Protein AF-A0A8C5WWF1-F1 (afdb_monomer_lite)

Sequence (83 aa):
IVGFQYYNNILSIGSQRRPAGTWEGVIKAIGCYESLILKAEGKVESDFFCQLGHFNLLLEDYPKALSAYQRYYSLQSDYWKGN

Foldseek 3Di:
DVVVVVVVVVVVVVQVPDDPPPLVVLVVLLVVLVVVCVVCVPVDQLVSLQVNLVSCVVVVVNVSSVVSVVVSVVRPPCPPVDD

InterPro domains:
  IPR011990 Tetratricopeptide-like helical domain superfamily [SSF48452] (28-81)

Organism: Laticauda laticaudata (NCBI:txid8630)

Radius of gyration: 16.27 Å; chains: 1; bounding box: 54×28×31 Å

Structure (mmCIF, N/CA/C/O backbone):
data_AF-A0A8C5WWF1-F1
#
_entry.id   AF-A0A8C5WWF1-F1
#
loop_
_atom_site.group_PDB
_atom_site.id
_atom_site.type_symbol
_atom_site.label_atom_id
_atom_site.label_alt_id
_atom_site.label_comp_id
_atom_site.label_asym_id
_atom_site.label_entity_id
_atom_site.label_seq_id
_atom_site.pdbx_PDB_ins_code
_atom_site.Cartn_x
_atom_site.Cartn_y
_atom_site.Cartn_z
_atom_site.occupancy
_atom_site.B_iso_or_equiv
_atom_site.auth_seq_id
_atom_site.auth_comp_id
_atom_site.auth_asym_id
_atom_site.auth_atom_id
_atom_site.pdbx_PDB_model_num
ATOM 1 N N . ILE A 1 1 ? 30.628 -10.848 8.011 1.00 54.31 1 ILE A N 1
ATOM 2 C CA . ILE A 1 1 ? 30.943 -9.756 7.050 1.00 54.31 1 ILE A CA 1
ATOM 3 C C . ILE A 1 1 ? 30.696 -10.183 5.591 1.00 54.31 1 ILE A C 1
ATOM 5 O O . ILE A 1 1 ? 30.150 -9.393 4.839 1.00 54.31 1 ILE A O 1
ATOM 9 N N . VAL A 1 2 ? 30.947 -11.441 5.197 1.00 53.06 2 VAL A N 1
ATOM 10 C CA . VAL A 1 2 ? 30.701 -11.927 3.814 1.00 53.06 2 VAL A CA 1
ATOM 11 C C . VAL A 1 2 ? 29.207 -12.031 3.435 1.00 53.06 2 VAL A C 1
ATOM 13 O O . VAL A 1 2 ? 28.825 -11.639 2.337 1.00 53.06 2 VAL A O 1
ATOM 16 N N . GLY A 1 3 ? 28.335 -12.477 4.351 1.00 47.31 3 GLY A N 1
ATOM 17 C CA . GLY A 1 3 ? 26.894 -12.630 4.074 1.00 47.31 3 GLY A CA 1
ATOM 18 C C . GLY A 1 3 ? 26.136 -11.316 3.837 1.00 47.31 3 GLY A C 1
ATOM 19 O O . GLY A 1 3 ? 25.213 -11.280 3.032 1.00 47.31 3 GLY A O 1
ATOM 20 N N . PHE A 1 4 ? 26.564 -10.218 4.470 1.00 51.44 4 PHE A N 1
ATOM 21 C CA . PHE A 1 4 ? 25.942 -8.898 4.301 1.00 51.44 4 PHE A CA 1
ATOM 22 C C . PHE A 1 4 ? 26.286 -8.291 2.933 1.00 51.44 4 PHE A C 1
ATOM 24 O O . PHE A 1 4 ? 25.420 -7.752 2.251 1.00 51.44 4 PHE A O 1
ATOM 31 N N . GLN A 1 5 ? 27.535 -8.462 2.482 1.00 56.09 5 GLN A N 1
ATOM 32 C CA . GLN A 1 5 ? 27.970 -8.045 1.148 1.00 56.09 5 GLN A CA 1
ATOM 33 C C . GLN A 1 5 ? 27.233 -8.826 0.051 1.00 56.09 5 GLN A C 1
ATOM 35 O O . GLN A 1 5 ? 26.797 -8.230 -0.926 1.00 56.09 5 GLN A O 1
ATOM 40 N N . TYR A 1 6 ? 27.067 -10.144 0.221 1.00 51.47 6 TYR A N 1
ATOM 41 C CA . TYR A 1 6 ? 26.346 -11.002 -0.726 1.00 51.47 6 TYR A CA 1
ATOM 42 C C . TYR A 1 6 ? 24.860 -10.630 -0.824 1.00 51.47 6 TYR A C 1
ATOM 44 O O . TYR A 1 6 ? 24.340 -10.479 -1.926 1.00 51.47 6 TYR A O 1
ATOM 52 N N . TYR A 1 7 ? 24.207 -10.386 0.316 1.00 47.78 7 TYR A N 1
ATOM 53 C CA . TYR A 1 7 ? 22.820 -9.920 0.373 1.00 47.78 7 TYR A CA 1
ATOM 54 C C . TYR A 1 7 ? 22.634 -8.563 -0.325 1.00 47.78 7 TYR A C 1
ATOM 56 O O . TYR A 1 7 ? 21.753 -8.413 -1.170 1.00 47.78 7 TYR A O 1
ATOM 64 N N . ASN A 1 8 ? 23.528 -7.604 -0.064 1.00 55.22 8 ASN A N 1
ATOM 65 C CA . ASN A 1 8 ? 23.513 -6.305 -0.742 1.00 55.22 8 ASN A CA 1
ATOM 66 C C . ASN A 1 8 ? 23.787 -6.427 -2.250 1.00 55.22 8 ASN A C 1
ATOM 68 O O . ASN A 1 8 ? 23.211 -5.683 -3.041 1.00 55.22 8 ASN A O 1
ATOM 72 N N . ASN A 1 9 ? 24.623 -7.384 -2.666 1.00 55.03 9 ASN A N 1
ATOM 73 C CA . ASN A 1 9 ? 24.883 -7.650 -4.081 1.00 55.03 9 ASN A CA 1
ATOM 74 C C . ASN A 1 9 ? 23.650 -8.230 -4.787 1.00 55.03 9 ASN A C 1
ATOM 76 O O . ASN A 1 9 ? 23.370 -7.8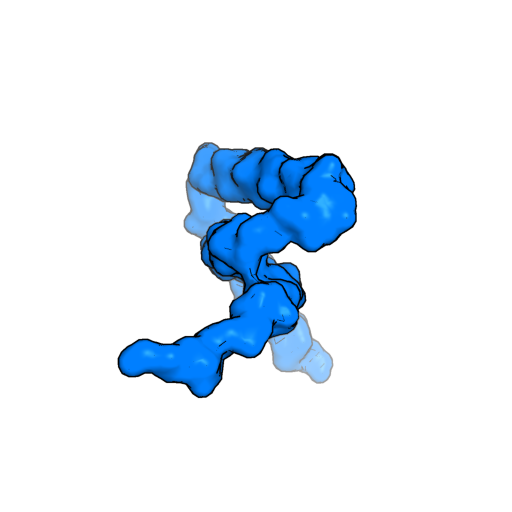35 -5.912 1.00 55.03 9 ASN A O 1
ATOM 80 N N . ILE A 1 10 ? 22.892 -9.112 -4.120 1.00 59.78 10 ILE A N 1
ATOM 81 C CA . ILE A 1 10 ? 21.638 -9.677 -4.644 1.00 59.78 10 ILE A CA 1
ATOM 82 C C . ILE A 1 10 ? 20.540 -8.609 -4.773 1.00 59.78 10 ILE A C 1
ATOM 84 O O . ILE A 1 10 ? 19.837 -8.567 -5.782 1.00 59.78 10 ILE A O 1
ATOM 88 N N . LEU A 1 11 ? 20.414 -7.710 -3.795 1.00 55.22 11 LEU A N 1
ATOM 89 C CA . LEU A 1 11 ? 19.467 -6.592 -3.877 1.00 55.22 11 LEU A CA 1
ATOM 90 C C . LEU A 1 11 ? 19.841 -5.595 -4.989 1.00 55.22 11 LEU A C 1
ATOM 92 O O . LEU A 1 11 ? 18.973 -5.119 -5.720 1.00 55.22 11 LEU A O 1
ATOM 96 N N . SER A 1 12 ? 21.138 -5.332 -5.170 1.00 55.88 12 SER A N 1
ATOM 97 C CA . SER A 1 12 ? 21.670 -4.485 -6.247 1.00 55.88 12 SER A CA 1
ATOM 98 C C . SER A 1 12 ? 21.330 -5.029 -7.643 1.00 55.88 12 SER A C 1
ATOM 100 O O . SER A 1 12 ? 20.802 -4.307 -8.489 1.00 55.88 12 SER A O 1
ATOM 102 N N . ILE A 1 13 ? 21.537 -6.329 -7.881 1.00 56.97 13 ILE A N 1
ATOM 103 C CA . ILE A 1 13 ? 21.220 -6.962 -9.174 1.00 56.97 13 ILE A CA 1
ATOM 104 C C . ILE A 1 13 ? 19.711 -7.106 -9.438 1.00 56.97 13 ILE A C 1
ATOM 106 O O . ILE A 1 13 ? 19.315 -7.116 -10.606 1.00 56.97 13 ILE A O 1
ATOM 110 N N . GLY A 1 14 ? 18.869 -7.197 -8.399 1.00 54.12 14 GLY A N 1
ATOM 111 C CA . GLY A 1 14 ? 17.402 -7.208 -8.523 1.00 54.12 14 GLY A CA 1
ATOM 112 C C . GLY A 1 14 ? 16.834 -5.856 -8.968 1.00 54.12 14 GLY A C 1
ATOM 113 O O . GLY A 1 14 ? 16.007 -5.795 -9.880 1.00 54.12 14 GLY A O 1
ATOM 114 N N . SER A 1 15 ? 17.381 -4.765 -8.422 1.00 54.25 15 SER A N 1
ATOM 115 C CA . SER A 1 15 ? 17.030 -3.385 -8.789 1.00 54.25 15 SER A CA 1
ATOM 116 C C . SER A 1 15 ? 17.317 -3.062 -10.268 1.00 54.25 15 SER A C 1
ATOM 118 O O . SER A 1 15 ? 16.597 -2.300 -10.910 1.00 54.25 15 SER A O 1
ATOM 120 N N . GLN A 1 16 ? 18.333 -3.702 -10.857 1.00 52.91 16 GLN A N 1
ATOM 121 C CA . GLN A 1 16 ? 18.854 -3.362 -12.186 1.00 52.91 16 GLN A CA 1
ATOM 122 C C . GLN A 1 16 ? 18.153 -4.067 -13.368 1.00 52.91 16 GLN A C 1
ATOM 124 O O . GLN A 1 16 ? 18.403 -3.727 -14.523 1.00 52.91 16 GLN A O 1
ATOM 129 N N . ARG A 1 17 ? 17.287 -5.064 -13.120 1.00 53.62 17 ARG A N 1
ATOM 130 C CA . ARG A 1 17 ? 16.717 -5.960 -14.160 1.00 53.62 17 ARG A CA 1
ATOM 131 C C . ARG A 1 17 ? 15.328 -5.593 -14.656 1.00 53.62 17 ARG A C 1
ATOM 133 O O . ARG A 1 17 ? 14.594 -6.422 -15.195 1.00 53.62 17 ARG A O 1
ATOM 140 N N . ARG A 1 18 ? 14.944 -4.352 -14.452 1.00 56.84 18 ARG A N 1
ATOM 141 C CA . ARG A 1 18 ? 13.569 -3.933 -14.593 1.00 56.84 18 ARG A CA 1
ATOM 142 C C . ARG A 1 18 ? 13.564 -2.812 -15.681 1.00 56.84 18 ARG A C 1
ATOM 144 O O . ARG A 1 18 ? 14.258 -1.814 -15.516 1.00 56.84 18 ARG A O 1
ATOM 151 N N . PRO A 1 19 ? 12.880 -2.988 -16.852 1.00 57.25 19 PRO A N 1
ATOM 152 C CA . PRO A 1 19 ? 12.769 -2.004 -17.982 1.00 57.25 19 PRO A CA 1
ATOM 153 C C . PRO A 1 19 ? 12.098 -0.607 -17.730 1.00 57.25 19 PRO A C 1
ATOM 155 O O . PRO A 1 19 ? 10.870 -0.506 -17.713 1.00 57.25 19 PRO A O 1
ATOM 158 N N . ALA A 1 20 ? 12.881 0.475 -17.569 1.00 55.72 20 ALA A N 1
ATOM 159 C CA . ALA A 1 20 ? 12.539 1.800 -16.967 1.00 55.72 20 ALA A CA 1
ATOM 160 C C . ALA A 1 20 ? 11.050 2.241 -16.844 1.00 55.72 20 ALA A C 1
ATOM 162 O O . ALA A 1 20 ? 10.628 2.696 -15.784 1.00 55.72 20 ALA A O 1
ATOM 163 N N . GLY A 1 21 ? 10.226 2.084 -17.884 1.00 60.47 21 GLY A N 1
ATOM 164 C CA . GLY A 1 21 ? 8.843 2.573 -17.926 1.00 60.47 21 GLY A CA 1
ATOM 165 C C . GLY A 1 21 ? 7.821 1.873 -17.016 1.00 60.47 21 GLY A C 1
ATOM 166 O O . GLY A 1 21 ? 6.742 2.424 -16.810 1.00 60.47 21 GLY A O 1
ATOM 167 N N . THR A 1 22 ? 8.110 0.693 -16.449 1.00 65.19 22 THR A N 1
ATOM 168 C CA . THR A 1 22 ? 7.090 -0.049 -15.667 1.00 65.19 22 THR A CA 1
ATOM 169 C C . THR A 1 22 ? 7.020 0.395 -14.198 1.00 65.19 22 THR A C 1
ATOM 171 O O . THR A 1 22 ? 5.924 0.496 -13.652 1.00 65.19 22 THR A O 1
ATOM 174 N N . TRP A 1 23 ? 8.146 0.729 -13.546 1.00 70.94 23 TRP A N 1
ATOM 175 C CA . TRP A 1 23 ? 8.130 1.203 -12.141 1.00 70.94 23 TRP A CA 1
ATOM 176 C C . TRP A 1 23 ? 7.822 2.677 -12.015 1.00 70.94 23 TRP A C 1
ATOM 178 O O . TRP A 1 23 ? 7.314 3.075 -10.976 1.00 70.94 23 TRP A O 1
ATOM 188 N N . GLU A 1 24 ? 8.058 3.488 -13.048 1.00 79.25 24 GLU A N 1
ATOM 189 C CA . GLU A 1 24 ? 7.680 4.905 -13.010 1.00 79.25 24 GLU A CA 1
ATOM 190 C C . GLU A 1 24 ? 6.179 5.086 -12.761 1.00 79.25 24 GLU A C 1
ATOM 192 O O . GLU A 1 24 ? 5.779 5.935 -11.963 1.00 79.25 24 GLU A O 1
ATOM 197 N N . GLY A 1 25 ? 5.346 4.258 -13.399 1.00 81.12 25 GLY A N 1
ATOM 198 C CA . GLY A 1 25 ? 3.905 4.239 -13.154 1.00 81.12 25 GLY A CA 1
ATOM 199 C C . GLY A 1 25 ? 3.563 3.818 -11.724 1.00 81.12 25 GLY A C 1
ATOM 200 O O . GLY A 1 25 ? 2.727 4.451 -11.084 1.00 81.12 25 GLY A O 1
ATOM 201 N N . VAL A 1 26 ? 4.253 2.803 -11.197 1.00 82.00 26 VAL A N 1
ATOM 202 C CA . VAL A 1 26 ? 4.037 2.291 -9.833 1.00 82.00 26 VAL A CA 1
ATOM 203 C C . VAL A 1 26 ? 4.464 3.313 -8.775 1.00 82.00 26 VAL A C 1
ATOM 205 O O . VAL A 1 26 ? 3.726 3.551 -7.826 1.00 82.00 26 VAL A O 1
ATOM 208 N N . ILE A 1 27 ? 5.601 3.985 -8.959 1.00 83.06 27 ILE A N 1
ATOM 209 C CA . ILE A 1 27 ? 6.093 5.037 -8.059 1.00 83.06 27 ILE A CA 1
ATOM 210 C C . ILE A 1 27 ? 5.137 6.235 -8.060 1.00 83.06 27 ILE A C 1
ATOM 212 O O . ILE A 1 27 ? 4.789 6.748 -6.995 1.00 83.06 27 ILE A O 1
ATOM 216 N N . LYS A 1 28 ? 4.661 6.663 -9.239 1.00 83.75 28 LYS A N 1
ATOM 217 C CA . LYS A 1 28 ? 3.653 7.731 -9.347 1.00 83.75 28 LYS A CA 1
ATOM 218 C C . LYS A 1 28 ? 2.345 7.339 -8.667 1.00 83.75 28 LYS A C 1
ATOM 220 O O . LYS A 1 28 ? 1.787 8.153 -7.936 1.00 83.75 28 LYS A O 1
ATOM 225 N N . ALA A 1 29 ? 1.884 6.104 -8.869 1.00 85.00 29 ALA A N 1
ATOM 226 C CA . ALA A 1 29 ? 0.700 5.589 -8.195 1.00 85.00 29 ALA A CA 1
ATOM 227 C C . ALA A 1 29 ? 0.880 5.648 -6.672 1.00 85.00 29 ALA A C 1
ATOM 229 O O . ALA A 1 29 ? 0.074 6.288 -6.006 1.00 85.00 29 ALA A O 1
ATOM 230 N N . ILE A 1 30 ? 1.971 5.100 -6.126 1.00 85.38 30 ILE A N 1
ATOM 231 C CA . ILE A 1 30 ? 2.272 5.154 -4.684 1.00 85.38 30 ILE A CA 1
ATOM 232 C C . ILE A 1 30 ? 2.202 6.590 -4.153 1.00 85.38 30 ILE A C 1
ATOM 234 O O . ILE A 1 30 ? 1.482 6.837 -3.189 1.00 85.38 30 ILE A O 1
ATOM 238 N N . GLY A 1 31 ? 2.849 7.550 -4.821 1.00 84.88 31 GLY A N 1
ATOM 239 C CA . GLY A 1 31 ? 2.816 8.957 -4.404 1.00 84.88 31 GLY A CA 1
ATOM 240 C C . GLY A 1 31 ? 1.412 9.581 -4.430 1.00 84.88 31 GLY A C 1
ATOM 241 O O . GLY A 1 31 ? 1.053 10.357 -3.538 1.00 84.88 31 GLY A O 1
ATOM 242 N N . CYS A 1 32 ? 0.580 9.223 -5.415 1.00 85.50 32 CYS A N 1
ATOM 243 C CA . CYS A 1 32 ? -0.825 9.635 -5.456 1.00 85.50 32 CYS A CA 1
ATOM 244 C C . CYS A 1 32 ? -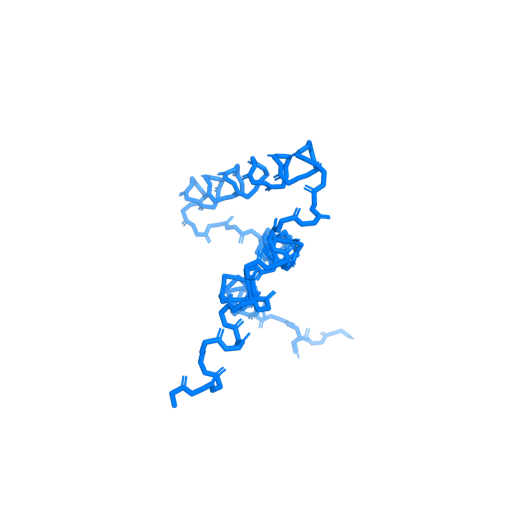1.622 9.041 -4.288 1.00 85.50 32 CYS A C 1
ATOM 246 O O . CYS A 1 32 ? -2.363 9.774 -3.634 1.00 85.50 32 CYS A O 1
ATOM 248 N N . TYR A 1 33 ? -1.448 7.750 -3.994 1.00 82.69 33 TYR A N 1
ATOM 249 C CA . TYR A 1 33 ? -2.123 7.079 -2.879 1.00 82.69 33 TYR A CA 1
ATOM 250 C C . TYR A 1 33 ? -1.699 7.657 -1.525 1.00 82.69 33 TYR A C 1
ATOM 252 O O . TYR A 1 33 ? -2.562 7.970 -0.709 1.00 82.69 33 TYR A O 1
ATOM 260 N N . GLU A 1 34 ? -0.404 7.885 -1.298 1.00 84.62 34 GLU A N 1
ATOM 261 C CA . GLU A 1 34 ? 0.100 8.525 -0.074 1.00 84.62 34 GLU A CA 1
ATOM 262 C C . GLU A 1 34 ? -0.502 9.926 0.114 1.00 84.62 34 GLU A C 1
ATOM 264 O O . GLU A 1 34 ? -0.980 10.265 1.198 1.00 84.62 34 GLU A O 1
ATOM 269 N N . SER A 1 35 ? -0.568 10.719 -0.961 1.00 85.75 35 SER A N 1
ATOM 270 C CA . SER A 1 35 ? -1.176 12.055 -0.936 1.00 85.75 35 SER A CA 1
ATOM 271 C C . SER A 1 35 ? -2.680 12.014 -0.653 1.00 85.75 35 SER A C 1
ATOM 273 O O . SER A 1 35 ? -3.197 12.878 0.056 1.00 85.75 35 SER A O 1
ATOM 275 N N . LEU A 1 36 ? -3.397 11.029 -1.204 1.00 83.25 36 LEU A N 1
ATOM 276 C CA . LEU A 1 36 ? -4.820 10.817 -0.931 1.00 83.25 36 LEU A CA 1
ATOM 277 C C . LEU A 1 36 ? -5.054 10.423 0.528 1.00 83.25 36 LEU A C 1
ATOM 279 O O . LEU A 1 36 ? -5.942 10.980 1.168 1.00 83.25 36 LEU A O 1
ATOM 283 N N . ILE A 1 37 ? -4.224 9.529 1.070 1.00 82.12 37 ILE A N 1
ATOM 284 C CA . ILE A 1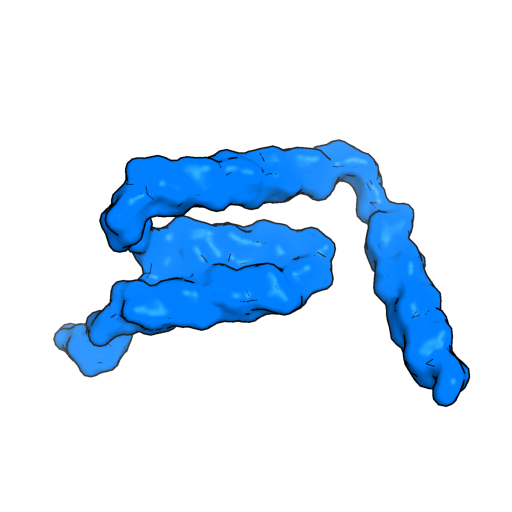 37 ? -4.290 9.101 2.471 1.00 82.12 37 ILE A CA 1
ATOM 285 C C . ILE A 1 37 ? -4.066 10.284 3.417 1.00 82.12 37 ILE A C 1
ATOM 287 O O . ILE A 1 37 ? -4.813 10.454 4.380 1.00 82.12 37 ILE A O 1
ATOM 291 N N . LEU A 1 38 ? -3.071 11.124 3.116 1.00 82.94 38 LEU A N 1
ATOM 292 C CA . LEU A 1 38 ? -2.788 12.355 3.856 1.00 82.94 38 LEU A CA 1
ATOM 293 C C . LEU A 1 38 ? -3.971 13.332 3.819 1.00 82.94 38 LEU A C 1
ATOM 295 O O . LEU A 1 38 ? -4.350 13.869 4.855 1.00 82.94 38 LEU A O 1
ATOM 299 N N . LYS A 1 39 ? -4.583 13.534 2.645 1.00 82.38 39 LYS A N 1
ATOM 300 C CA . LYS A 1 39 ? -5.735 14.438 2.469 1.00 82.38 39 LYS A CA 1
ATOM 301 C C . LYS A 1 39 ? -7.021 13.939 3.120 1.00 82.38 39 LYS A C 1
ATOM 303 O O . LYS A 1 39 ? -7.891 14.743 3.429 1.00 82.38 39 LYS A O 1
ATOM 308 N N . ALA A 1 40 ? -7.167 12.633 3.287 1.00 79.50 40 ALA A N 1
ATOM 309 C CA . ALA A 1 40 ? -8.375 12.029 3.833 1.00 79.50 40 ALA A CA 1
ATOM 310 C C . ALA A 1 40 ? -8.440 12.055 5.373 1.00 79.50 40 ALA A C 1
ATOM 312 O O . ALA A 1 40 ? -9.434 11.596 5.931 1.00 79.50 40 ALA A O 1
ATOM 313 N N . GLU A 1 41 ? -7.411 12.569 6.067 1.00 77.00 41 GLU A N 1
ATOM 314 C CA . GLU A 1 41 ? -7.401 12.806 7.526 1.00 77.00 41 GLU A CA 1
ATOM 315 C C . GLU A 1 41 ? -7.873 11.599 8.369 1.00 77.00 41 GLU A C 1
ATOM 317 O O . GLU A 1 41 ? -8.533 11.740 9.396 1.00 77.00 41 GLU A O 1
ATOM 322 N N . GLY A 1 42 ? -7.552 10.377 7.931 1.00 70.50 42 GLY A N 1
ATOM 323 C CA . GLY A 1 42 ? -7.930 9.145 8.632 1.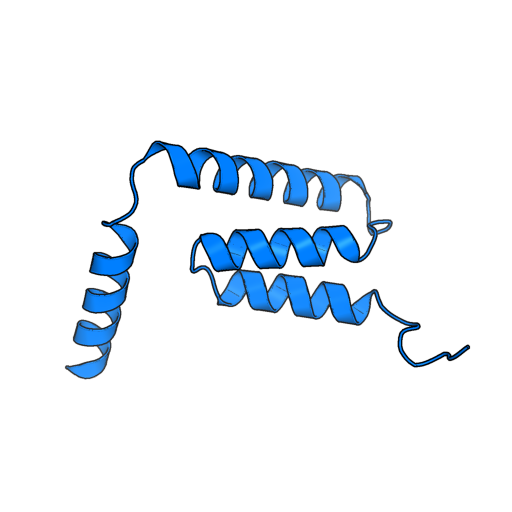00 70.50 42 GLY A CA 1
ATOM 324 C C . GLY A 1 42 ? -9.299 8.558 8.265 1.00 70.50 42 GLY A C 1
ATOM 325 O O . GLY A 1 42 ? -9.630 7.492 8.771 1.00 70.50 42 GLY A O 1
ATOM 326 N N . LYS A 1 43 ? -10.055 9.166 7.342 1.00 74.62 43 LYS A N 1
ATOM 327 C CA . LYS A 1 43 ? -11.281 8.599 6.738 1.00 74.62 43 LYS A CA 1
ATOM 328 C C . LYS A 1 43 ? -10.983 7.793 5.466 1.00 74.62 43 LYS A C 1
ATOM 330 O O . LYS A 1 43 ? -11.669 7.926 4.457 1.00 74.62 43 LYS A O 1
ATOM 335 N N . VAL A 1 44 ? -9.894 7.032 5.479 1.00 78.44 44 VAL A N 1
ATOM 336 C CA . VAL A 1 44 ? -9.448 6.247 4.323 1.00 78.44 44 VAL A CA 1
ATOM 337 C C . VAL A 1 44 ? -9.975 4.826 4.445 1.00 78.44 44 VAL A C 1
ATOM 339 O O . VAL A 1 44 ? -9.735 4.176 5.461 1.00 78.44 44 VAL A O 1
ATOM 342 N N . GLU A 1 45 ? -10.612 4.333 3.385 1.00 80.44 45 GLU A N 1
ATOM 343 C CA . GLU A 1 45 ? -11.033 2.934 3.287 1.00 80.44 45 GLU A CA 1
ATOM 344 C C . GLU A 1 45 ? -9.833 1.982 3.341 1.00 80.44 45 GLU A C 1
ATOM 346 O O . GLU A 1 45 ? -8.780 2.236 2.748 1.00 80.44 45 GLU A O 1
ATOM 351 N N . SER A 1 46 ? -10.001 0.851 4.027 1.00 77.62 46 SER A N 1
ATOM 352 C CA . SER A 1 46 ? -8.925 -0.133 4.206 1.00 77.62 46 SER A CA 1
ATOM 353 C C . SER A 1 46 ? -8.303 -0.573 2.867 1.00 77.62 46 SER A C 1
ATOM 355 O O . SER A 1 46 ? -7.078 -0.671 2.763 1.00 77.62 46 SER A O 1
ATOM 357 N N . ASP A 1 47 ? -9.105 -0.699 1.808 1.00 82.62 47 ASP A N 1
ATOM 358 C CA . ASP A 1 47 ? -8.679 -1.095 0.459 1.00 82.62 47 ASP A CA 1
ATOM 359 C C . ASP A 1 47 ? -7.542 -0.242 -0.125 1.00 82.62 47 ASP A C 1
ATOM 361 O O . ASP A 1 47 ? -6.689 -0.765 -0.849 1.00 82.62 47 ASP A O 1
ATOM 365 N N . PHE A 1 48 ? -7.452 1.045 0.232 1.00 84.00 48 PHE A N 1
ATOM 366 C CA . PHE A 1 48 ? -6.350 1.906 -0.212 1.00 84.00 48 PHE A CA 1
ATOM 367 C C . PHE A 1 48 ? -5.003 1.438 0.346 1.00 84.00 48 PHE A C 1
ATOM 369 O O . PHE A 1 48 ? -3.994 1.468 -0.360 1.00 84.00 48 PHE A O 1
ATOM 376 N N . PHE A 1 49 ? -4.977 0.960 1.592 1.00 83.75 49 PHE A N 1
ATOM 377 C CA . PHE A 1 49 ? -3.770 0.409 2.207 1.00 83.75 49 PHE A CA 1
ATOM 378 C C . PHE A 1 49 ? -3.408 -0.963 1.623 1.00 83.75 49 PHE A C 1
ATOM 380 O O . PHE A 1 49 ? -2.225 -1.260 1.464 1.00 83.75 49 PHE A O 1
ATOM 387 N N . CYS A 1 50 ? -4.401 -1.768 1.230 1.00 86.25 50 CYS A N 1
ATOM 388 C CA . CYS A 1 50 ? -4.173 -3.037 0.532 1.00 86.25 50 CYS A CA 1
ATOM 389 C C . CYS A 1 50 ? -3.507 -2.816 -0.838 1.00 86.25 50 CYS A C 1
ATOM 391 O O . CYS A 1 50 ? -2.484 -3.430 -1.153 1.00 86.25 50 CYS A O 1
ATOM 393 N N . GLN A 1 51 ? -4.032 -1.876 -1.629 1.00 87.31 51 GLN A N 1
ATOM 394 C CA . GLN A 1 51 ? -3.469 -1.514 -2.934 1.00 87.31 51 GLN A CA 1
ATOM 395 C C . GLN A 1 51 ? -2.059 -0.921 -2.804 1.00 87.31 51 GLN A C 1
ATOM 397 O O . GLN A 1 51 ? -1.154 -1.312 -3.543 1.00 87.31 51 GLN A O 1
ATOM 402 N N . LEU A 1 52 ? -1.839 -0.052 -1.812 1.00 87.62 52 LEU A N 1
ATOM 403 C CA . LEU A 1 52 ? -0.516 0.485 -1.492 1.00 87.62 52 LEU A CA 1
ATOM 404 C C . LEU A 1 52 ? 0.484 -0.628 -1.128 1.00 87.62 52 LEU A C 1
ATOM 406 O O . LEU A 1 52 ? 1.637 -0.586 -1.559 1.00 87.62 52 LEU A O 1
ATOM 410 N N . GLY A 1 53 ? 0.050 -1.644 -0.378 1.00 87.62 53 GLY A N 1
ATOM 411 C CA . GLY A 1 53 ? 0.849 -2.833 -0.072 1.00 87.62 53 GLY A CA 1
ATOM 412 C C . GLY A 1 53 ? 1.283 -3.590 -1.330 1.00 87.62 53 GLY A C 1
ATOM 413 O O . GLY A 1 53 ? 2.474 -3.854 -1.501 1.00 87.62 53 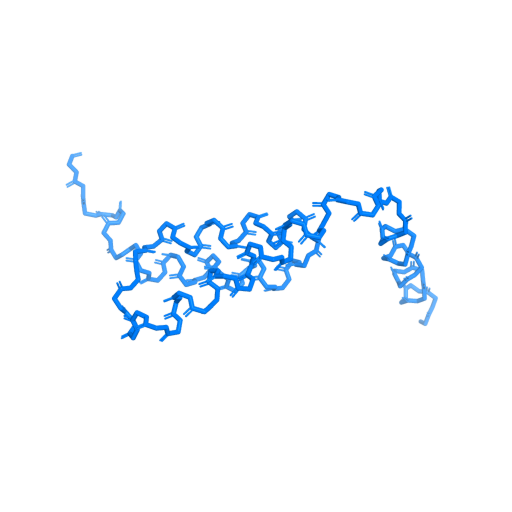GLY A O 1
ATOM 414 N N . HIS A 1 54 ? 0.355 -3.851 -2.258 1.00 88.62 54 HIS A N 1
ATOM 415 C CA . HIS A 1 54 ? 0.664 -4.510 -3.534 1.00 88.62 54 HIS A CA 1
ATOM 416 C C . HIS A 1 54 ? 1.658 -3.718 -4.389 1.00 88.62 54 HIS A C 1
ATOM 418 O O . HIS A 1 54 ? 2.573 -4.307 -4.963 1.00 88.62 54 HIS A O 1
ATOM 424 N N . PHE A 1 55 ? 1.530 -2.390 -4.455 1.00 86.00 55 PHE A N 1
ATOM 425 C CA . PHE A 1 55 ? 2.484 -1.565 -5.198 1.00 86.00 55 PHE A CA 1
ATOM 426 C C . PHE A 1 55 ? 3.886 -1.596 -4.581 1.00 86.00 55 PH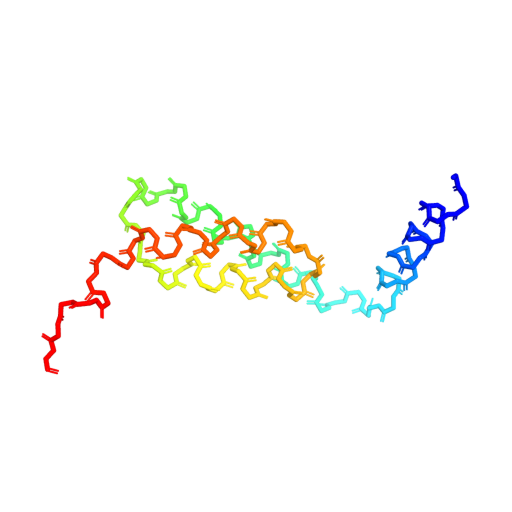E A C 1
ATOM 428 O O . PHE A 1 55 ? 4.868 -1.713 -5.312 1.00 86.00 55 PHE A O 1
ATOM 435 N N . ASN A 1 56 ? 3.996 -1.569 -3.250 1.00 84.25 56 ASN A N 1
ATOM 436 C CA . ASN A 1 56 ? 5.287 -1.695 -2.572 1.00 84.25 56 ASN A CA 1
ATOM 437 C C . ASN A 1 56 ? 5.908 -3.092 -2.755 1.00 84.25 56 ASN A C 1
ATOM 439 O O . ASN A 1 56 ? 7.113 -3.189 -2.968 1.00 84.25 56 ASN A O 1
ATOM 443 N N . LEU A 1 57 ? 5.103 -4.165 -2.780 1.00 85.00 57 LEU A N 1
ATOM 444 C CA . LEU A 1 57 ? 5.578 -5.509 -3.143 1.00 85.00 57 LEU A CA 1
ATOM 445 C C . LEU A 1 57 ? 6.098 -5.560 -4.580 1.00 85.00 57 LEU A C 1
ATOM 447 O O . LEU A 1 57 ? 7.156 -6.133 -4.833 1.00 85.00 57 LEU A O 1
ATOM 451 N N . LEU A 1 58 ? 5.387 -4.928 -5.519 1.00 84.56 58 LEU A N 1
ATOM 452 C CA . LEU A 1 58 ? 5.844 -4.815 -6.902 1.00 84.56 58 LEU A CA 1
ATOM 453 C C . LEU A 1 58 ? 7.168 -4.058 -6.995 1.00 84.56 58 LEU A C 1
ATOM 455 O O . LEU A 1 58 ? 7.961 -4.391 -7.866 1.00 84.56 58 LEU A O 1
ATOM 459 N N . LEU A 1 59 ? 7.447 -3.103 -6.106 1.00 80.94 59 LEU A N 1
ATOM 460 C CA . LEU A 1 59 ? 8.743 -2.422 -6.009 1.00 80.94 59 LEU A CA 1
ATOM 461 C C . LEU A 1 59 ? 9.803 -3.180 -5.195 1.00 80.94 59 LEU A C 1
ATOM 463 O O . LEU A 1 59 ? 10.921 -2.689 -5.087 1.00 80.94 59 LEU A O 1
ATOM 467 N N . GLU A 1 60 ? 9.488 -4.365 -4.663 1.00 84.44 60 GLU A N 1
ATOM 468 C CA . GLU A 1 60 ? 10.341 -5.111 -3.719 1.00 84.44 60 GLU A CA 1
ATOM 469 C C . GLU A 1 60 ? 10.668 -4.323 -2.426 1.00 84.44 60 GLU A C 1
ATOM 471 O O . GLU A 1 60 ? 11.595 -4.665 -1.691 1.00 84.44 60 GLU A O 1
ATOM 476 N N . ASP A 1 61 ? 9.874 -3.296 -2.091 1.00 82.50 61 ASP A N 1
ATOM 477 C CA . ASP A 1 61 ? 9.951 -2.557 -0.824 1.00 82.50 61 ASP A CA 1
ATOM 478 C C . ASP A 1 61 ? 9.109 -3.273 0.244 1.00 82.50 61 ASP A C 1
ATOM 480 O O . ASP A 1 61 ? 8.004 -2.869 0.628 1.00 82.50 61 ASP A O 1
ATOM 484 N N . TYR A 1 62 ? 9.630 -4.413 0.697 1.00 81.56 62 TYR A N 1
ATOM 485 C CA . TYR A 1 62 ? 8.963 -5.270 1.677 1.00 81.56 62 TYR A CA 1
ATOM 486 C C . TYR A 1 62 ? 8.650 -4.570 3.018 1.00 81.56 62 TYR A C 1
ATOM 488 O O . TYR A 1 62 ? 7.553 -4.787 3.541 1.00 81.56 62 TYR A O 1
ATOM 496 N N . PRO A 1 63 ? 9.529 -3.714 3.588 1.00 84.50 63 PRO A N 1
ATOM 497 C CA . PRO A 1 63 ? 9.220 -2.981 4.819 1.00 84.50 63 PRO A CA 1
ATOM 498 C C . PRO A 1 63 ? 8.014 -2.041 4.687 1.00 84.50 63 PRO A C 1
ATOM 500 O O . PRO A 1 63 ? 7.164 -1.998 5.586 1.00 84.50 63 PRO A O 1
ATOM 503 N N . LYS A 1 64 ? 7.890 -1.314 3.567 1.00 81.56 64 LYS A N 1
ATOM 504 C CA . LYS A 1 64 ? 6.716 -0.462 3.332 1.00 81.56 64 LYS A CA 1
ATOM 505 C C . LYS A 1 64 ? 5.461 -1.270 3.052 1.00 81.56 64 LYS A C 1
ATOM 507 O O . LYS A 1 64 ? 4.401 -0.925 3.573 1.00 81.56 64 LYS A O 1
ATOM 512 N N . ALA A 1 65 ? 5.574 -2.358 2.289 1.00 87.06 65 ALA A N 1
ATOM 513 C CA . ALA A 1 65 ? 4.448 -3.250 2.039 1.00 87.06 65 ALA A CA 1
ATOM 514 C C . ALA A 1 65 ? 3.860 -3.790 3.351 1.00 87.06 65 ALA A C 1
ATOM 516 O O . ALA A 1 65 ? 2.652 -3.705 3.572 1.00 87.06 65 ALA A O 1
ATOM 517 N N . LEU A 1 66 ? 4.717 -4.268 4.260 1.00 86.44 66 LEU A N 1
ATOM 518 C CA . LEU A 1 66 ? 4.298 -4.757 5.573 1.00 86.44 66 LEU A CA 1
ATOM 519 C C . LEU A 1 66 ? 3.601 -3.665 6.395 1.00 86.44 66 LEU A C 1
ATOM 521 O O . LEU A 1 66 ? 2.550 -3.916 6.982 1.00 86.44 66 LEU A O 1
ATOM 525 N N . SER A 1 67 ? 4.151 -2.450 6.393 1.00 87.25 67 SER A N 1
ATOM 526 C CA . SER A 1 67 ? 3.578 -1.307 7.117 1.00 87.25 67 SER A CA 1
ATOM 527 C C . SER A 1 67 ? 2.185 -0.929 6.592 1.00 87.25 67 SER A C 1
ATOM 529 O O . SER A 1 67 ? 1.280 -0.628 7.373 1.00 87.25 67 SER A O 1
ATOM 531 N N . ALA A 1 68 ? 1.980 -0.992 5.272 1.00 84.94 68 ALA A N 1
ATOM 532 C CA . ALA A 1 68 ? 0.676 -0.763 4.657 1.00 84.94 68 ALA A CA 1
ATOM 533 C C . ALA A 1 68 ? -0.339 -1.843 5.073 1.00 84.94 68 ALA A C 1
ATOM 535 O O . ALA A 1 68 ? -1.450 -1.515 5.492 1.00 84.94 68 ALA A O 1
ATOM 536 N N . TYR A 1 69 ? 0.056 -3.121 5.064 1.00 84.06 69 TYR A N 1
ATOM 537 C CA . TYR A 1 69 ? -0.824 -4.211 5.495 1.00 84.06 69 TYR A CA 1
ATOM 538 C C . TYR A 1 69 ? -1.170 -4.166 6.984 1.00 84.06 69 TYR A C 1
ATOM 540 O O . TYR A 1 69 ? -2.314 -4.425 7.350 1.00 84.06 69 TYR A O 1
ATOM 548 N N . GLN A 1 70 ? -0.230 -3.792 7.853 1.00 84.56 70 GLN A N 1
ATOM 549 C CA . GLN A 1 70 ? -0.523 -3.589 9.276 1.00 84.56 70 GLN A CA 1
ATOM 550 C C . GLN A 1 70 ? -1.651 -2.568 9.470 1.00 84.56 70 GLN A C 1
ATOM 552 O O . GLN A 1 70 ? -2.550 -2.770 10.291 1.00 84.56 70 GLN A O 1
ATOM 557 N N . ARG A 1 71 ? -1.641 -1.492 8.676 1.00 82.00 71 ARG A N 1
ATOM 558 C CA . ARG A 1 71 ? -2.678 -0.461 8.721 1.00 82.00 71 ARG A CA 1
ATOM 559 C C . ARG A 1 71 ? -3.998 -0.922 8.106 1.00 82.00 71 ARG A C 1
ATOM 561 O O . ARG A 1 71 ? -5.041 -0.626 8.675 1.00 82.00 71 ARG A O 1
ATOM 568 N N . TYR A 1 72 ? -3.952 -1.699 7.023 1.00 84.81 72 TYR A N 1
ATOM 569 C CA . TYR A 1 72 ? -5.123 -2.372 6.447 1.00 84.81 72 TYR A CA 1
ATOM 570 C C . TYR A 1 72 ? -5.855 -3.229 7.491 1.00 84.81 72 TYR A C 1
ATOM 572 O O . TYR A 1 72 ? -7.042 -3.017 7.730 1.00 84.81 72 TYR A O 1
ATOM 580 N N . TYR A 1 73 ? -5.144 -4.127 8.181 1.00 77.44 73 TYR A N 1
ATOM 581 C CA . TYR A 1 73 ? -5.751 -4.990 9.202 1.00 77.44 73 TYR A CA 1
ATOM 582 C C . TYR A 1 73 ? -6.226 -4.218 10.435 1.00 77.44 73 TYR A C 1
ATOM 584 O O . TYR A 1 73 ? -7.212 -4.601 11.051 1.00 77.44 73 TYR A O 1
ATOM 592 N N . SER A 1 74 ? -5.564 -3.110 10.777 1.00 78.94 74 SER A N 1
ATOM 593 C CA . SER A 1 74 ? -6.021 -2.232 11.862 1.00 78.94 74 SER A CA 1
ATOM 594 C C . SER A 1 74 ? -7.336 -1.512 11.527 1.00 78.94 74 SER A C 1
ATOM 596 O O . SER A 1 74 ? -8.062 -1.129 12.439 1.00 78.94 74 SER A O 1
ATOM 598 N N . LEU A 1 75 ? -7.633 -1.311 10.237 1.00 74.81 75 LEU A N 1
ATOM 599 C CA . LEU A 1 75 ? -8.859 -0.668 9.749 1.00 74.81 75 LEU A CA 1
ATOM 600 C C . LEU A 1 75 ? -9.973 -1.671 9.431 1.00 74.81 75 LEU A C 1
ATOM 602 O O . LEU A 1 75 ? -11.143 -1.311 9.511 1.00 74.81 75 LEU A O 1
ATOM 606 N N . GLN A 1 76 ? -9.642 -2.928 9.121 1.00 69.00 76 GLN A N 1
ATOM 607 C CA . GLN A 1 76 ? -10.611 -4.026 9.103 1.00 69.00 76 GLN A CA 1
ATOM 608 C C . GLN A 1 76 ? -10.992 -4.431 10.539 1.00 69.00 76 GLN A C 1
ATOM 610 O O . GLN A 1 76 ? -10.669 -5.519 11.012 1.00 69.00 76 GLN A O 1
ATOM 615 N N . SER A 1 77 ? -11.707 -3.562 11.256 1.00 57.62 77 SER A N 1
ATOM 616 C CA . SER A 1 77 ? -12.209 -3.847 12.608 1.00 57.62 77 SER A CA 1
ATOM 617 C C . SER A 1 77 ? -13.226 -4.993 12.669 1.00 57.62 77 SER A C 1
ATOM 619 O O . SER A 1 77 ? -13.482 -5.520 13.753 1.00 57.62 77 SER A O 1
ATOM 621 N N . ASP A 1 78 ? -13.793 -5.397 11.528 1.00 57.47 78 ASP A N 1
ATOM 622 C CA . ASP A 1 78 ? -15.014 -6.206 11.488 1.00 57.47 78 ASP A CA 1
ATOM 623 C C . ASP A 1 78 ? -14.884 -7.561 10.771 1.00 57.47 78 ASP A C 1
ATOM 625 O O . ASP A 1 78 ? -15.887 -8.251 10.630 1.00 57.47 78 ASP A O 1
ATOM 629 N N . TYR A 1 79 ? -13.679 -8.022 10.396 1.00 51.59 79 TYR A N 1
ATOM 630 C CA . TYR A 1 79 ? -13.527 -9.340 9.737 1.00 51.59 79 TYR A CA 1
ATOM 631 C C . TYR A 1 79 ? -14.039 -10.523 10.593 1.00 51.59 79 TYR A C 1
ATOM 633 O O . TYR A 1 79 ? -14.404 -11.567 10.062 1.00 51.59 79 TYR A O 1
ATOM 641 N N . TRP A 1 80 ? -14.107 -10.369 11.921 1.00 52.97 80 TRP A N 1
ATOM 642 C CA . TRP A 1 80 ? -14.610 -11.392 12.849 1.00 52.97 80 TRP A CA 1
ATOM 643 C C . TRP A 1 80 ? -16.079 -11.199 13.275 1.00 52.97 80 TRP A C 1
ATOM 645 O O . TRP A 1 80 ? -16.620 -12.062 13.968 1.00 52.97 80 TRP A O 1
ATOM 655 N N . LYS A 1 81 ? -16.751 -10.106 12.879 1.00 49.44 81 LYS A N 1
ATOM 656 C CA . LYS A 1 81 ? -18.192 -9.928 13.124 1.00 49.44 81 LYS A CA 1
ATOM 657 C C . LYS A 1 81 ? -18.957 -10.526 11.950 1.00 49.44 81 LYS A C 1
ATOM 659 O O . LYS A 1 81 ? -19.130 -9.894 10.915 1.00 49.44 81 LYS A O 1
ATOM 664 N N . GLY A 1 82 ? -19.312 -11.793 12.124 1.00 54.78 82 GLY A N 1
ATOM 665 C CA . GLY A 1 82 ? -19.867 -12.648 11.086 1.00 54.78 82 GLY A CA 1
ATOM 666 C C . GLY A 1 82 ? -21.179 -12.182 10.458 1.00 54.78 82 GLY A C 1
ATOM 667 O O . GLY A 1 82 ? -21.920 -11.373 11.014 1.00 54.78 82 GLY A O 1
ATOM 668 N N . ASN A 1 83 ? -21.455 -12.802 9.314 1.00 40.09 83 ASN A N 1
ATOM 669 C CA . ASN A 1 83 ? -22.795 -13.132 8.850 1.00 40.09 83 ASN A CA 1
ATOM 670 C C . ASN A 1 83 ? -22.826 -14.635 8.562 1.00 40.09 83 ASN A C 1
ATOM 672 O O . ASN A 1 83 ? -21.830 -15.121 7.977 1.00 40.09 83 ASN A O 1
#

pLDDT: mean 72.54, std 14.09, range [40.09, 88.62]

Secondary structure (DSSP, 8-state):
-HHHHHHHHHHHHHHTSS-THHHHHHHHHHHHHHHHHHHTTT---HHHHHHHHHHHHHTT-HHHHHHHHHHHHHH-TTTTS--